Protein AF-A0A6B2DSX2-F1 (afdb_monomer)

Nearest PDB structures (foldseek):
  3qy1-assembly1_B  TM=9.241E-01  e=3.899E-04  Salmonella enterica subsp. enterica serovar Typhimurium str. LT2
  7coi-assembly1_D  TM=9.019E-01  e=1.994E-03  Aspergillus fumigatus Af293
  4znz-assembly1_A  TM=9.206E-01  e=2.906E-03  Escherichia coli BL21(DE3)
  6yjn-assembly1_A  TM=9.130E-01  e=4.510E-03  Burkholderia pseudomallei
  3e2w-assembly1_A  TM=8.244E-01  e=2.123E-03  Haemophilus influenzae

Mean predicted aligned error: 4.19 Å

Secondary structure (DSSP, 8-state):
----HHHHHT--TTT------GGG---STTS-HHHHHHHHHHHHTS--S-------TT-HHHHHHHH-PPTTHHHHHHGGGHHHHHHHHT--

Radius of gyration: 14.92 Å; Cα contacts (8 Å, |Δi|>4): 49; chains: 1; bounding box: 36×30×34 Å

Solvent-accessible surface area (backbone atoms only — not comparable to full-atom values): 6120 Å² total; per-residue (Å²): 130,96,76,56,67,44,74,78,69,74,45,60,92,83,74,65,91,84,84,87,62,84,66,61,68,76,56,70,85,77,74,40,64,67,63,50,51,50,52,49,43,39,46,77,71,69,58,56,90,77,87,82,83,79,77,67,86,89,42,64,52,57,51,36,56,73,75,60,50,63,92,51,72,66,36,63,60,49,54,66,47,43,72,62,53,52,54,54,67,73,73,110

pLDDT: mean 91.35, std 9.43, range [43.0, 98.0]

Foldseek 3Di:
DPDDPCVVVVHDPPRDDDDDDQQLFDAPDCPDVVSVVSVCCCCVPVVDPDDDRDGDPPRVLVVCLVVPPDPDPSNVVSVSCVVVVVVVVVVD

Sequence (92 aa):
SRIVPNLITTSGPGDLFTIRNIGNLVPAGQADPSMNASIEFAVGVLGVEEIVVCGHSGCGAMAALADGPPPGPLSVWLRHAEPSAHRLGAAT

Structure (mmCIF, N/CA/C/O backbone):
data_AF-A0A6B2DSX2-F1
#
_entry.id   AF-A0A6B2DSX2-F1
#
loop_
_atom_site.group_PDB
_atom_site.id
_atom_site.type_symbol
_atom_site.label_atom_id
_atom_site.label_alt_id
_atom_site.label_comp_id
_atom_site.label_asym_id
_atom_site.label_entity_id
_atom_site.label_seq_id
_atom_site.pdbx_PDB_ins_code
_atom_site.Cartn_x
_atom_site.Cartn_y
_atom_site.Cartn_z
_atom_site.occupancy
_atom_site.B_iso_or_equiv
_atom_site.auth_seq_id
_atom_site.auth_comp_id
_atom_site.auth_asym_id
_atom_site.auth_atom_id
_atom_site.pdbx_PDB_model_num
ATOM 1 N N . SER A 1 1 ? -6.017 1.957 -10.545 1.00 64.44 1 SER A N 1
ATOM 2 C CA . SER A 1 1 ? -6.087 0.673 -9.814 1.00 64.44 1 SER A CA 1
ATOM 3 C C . SER A 1 1 ? -7.422 0.020 -10.131 1.00 64.44 1 SER A C 1
ATOM 5 O O . SER A 1 1 ? -8.419 0.727 -10.183 1.00 64.44 1 SER A O 1
ATOM 7 N N . ARG A 1 2 ? -7.418 -1.288 -10.422 1.00 79.12 2 ARG A N 1
ATOM 8 C CA . ARG A 1 2 ? -8.611 -2.065 -10.825 1.00 79.12 2 ARG A CA 1
ATOM 9 C C . ARG A 1 2 ? -9.345 -2.699 -9.637 1.00 79.12 2 ARG A C 1
ATOM 11 O O . ARG A 1 2 ? -10.312 -3.417 -9.833 1.00 79.12 2 ARG A O 1
ATOM 18 N N . ILE A 1 3 ? -8.856 -2.458 -8.421 1.00 83.38 3 ILE A N 1
ATOM 19 C CA . ILE A 1 3 ? -9.403 -3.011 -7.185 1.00 83.38 3 ILE A CA 1
ATOM 20 C C . ILE A 1 3 ? -10.217 -1.937 -6.475 1.00 83.38 3 ILE A C 1
ATOM 22 O O . ILE A 1 3 ? -9.738 -0.814 -6.287 1.00 83.38 3 ILE A O 1
ATOM 26 N N . VAL A 1 4 ? -11.426 -2.308 -6.064 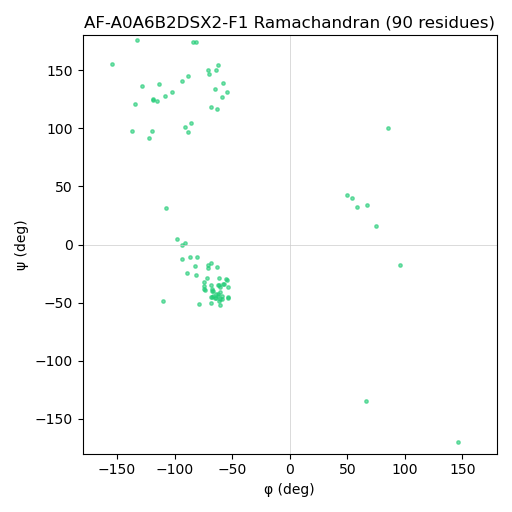1.00 87.19 4 VAL A N 1
ATOM 27 C CA . VAL A 1 4 ? -12.309 -1.505 -5.216 1.00 87.19 4 VAL A CA 1
ATOM 28 C C . VAL A 1 4 ? -12.613 -2.346 -3.972 1.00 87.19 4 VAL A C 1
ATOM 30 O O . VAL A 1 4 ? -13.535 -3.157 -4.023 1.00 87.19 4 VAL A O 1
ATOM 33 N N . PRO A 1 5 ? -11.825 -2.214 -2.884 1.00 86.00 5 PRO A N 1
ATOM 34 C CA . PRO A 1 5 ? -11.917 -3.102 -1.722 1.00 86.00 5 PRO A CA 1
ATOM 35 C C . PRO A 1 5 ? -13.333 -3.200 -1.152 1.00 86.00 5 PRO A C 1
ATOM 37 O O . PRO A 1 5 ? -13.834 -4.306 -1.014 1.00 86.00 5 PRO A O 1
ATOM 40 N N . ASN A 1 6 ? -14.018 -2.062 -0.988 1.00 86.56 6 ASN A N 1
ATOM 41 C CA . ASN A 1 6 ? -15.392 -2.010 -0.476 1.00 86.56 6 ASN A CA 1
ATOM 42 C C . ASN A 1 6 ? -16.376 -2.904 -1.247 1.00 86.56 6 ASN A C 1
ATOM 44 O O . ASN A 1 6 ? -17.264 -3.497 -0.645 1.00 86.56 6 ASN A O 1
ATOM 48 N N . LEU A 1 7 ? -16.230 -3.024 -2.573 1.00 87.44 7 LEU A N 1
ATOM 49 C CA . LEU A 1 7 ? -17.110 -3.885 -3.371 1.00 87.44 7 LEU A CA 1
ATOM 50 C C . LEU A 1 7 ? -16.787 -5.370 -3.181 1.00 87.44 7 LEU A C 1
ATOM 52 O O . LEU A 1 7 ? -17.685 -6.198 -3.244 1.00 87.44 7 LEU A O 1
ATOM 56 N N . ILE A 1 8 ? -15.516 -5.706 -2.954 1.00 86.94 8 ILE A N 1
ATOM 57 C CA . ILE A 1 8 ? -15.065 -7.089 -2.746 1.00 86.94 8 ILE A CA 1
ATOM 58 C C . ILE A 1 8 ? -15.497 -7.584 -1.364 1.00 86.94 8 ILE A C 1
A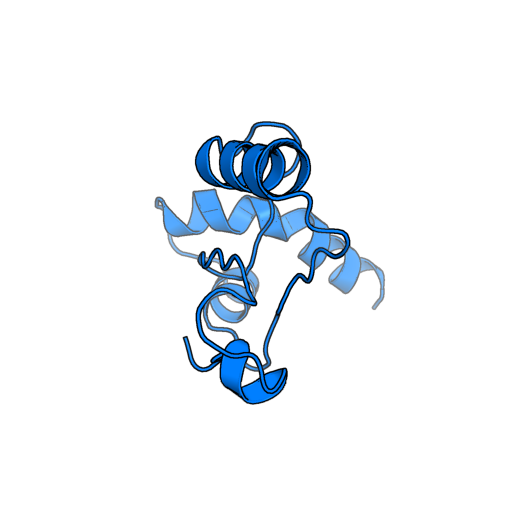TOM 60 O O . ILE A 1 8 ? -15.911 -8.729 -1.220 1.00 86.94 8 ILE A O 1
ATOM 64 N N . THR A 1 9 ? -15.419 -6.718 -0.356 1.00 88.56 9 THR A N 1
ATOM 65 C CA . THR A 1 9 ? -15.729 -7.047 1.040 1.00 88.56 9 THR A CA 1
ATOM 66 C C . THR A 1 9 ? -17.172 -6.734 1.430 1.00 88.56 9 THR A C 1
ATOM 68 O O . THR A 1 9 ? -17.557 -7.001 2.561 1.00 88.56 9 THR A O 1
ATOM 71 N N . THR A 1 10 ? -17.989 -6.198 0.512 1.00 91.38 10 THR A N 1
ATOM 72 C CA . THR A 1 10 ? -19.363 -5.728 0.799 1.00 91.38 10 THR A CA 1
ATOM 73 C C . THR A 1 10 ? -19.392 -4.720 1.960 1.00 91.38 10 THR A C 1
ATOM 75 O O . THR A 1 10 ? -20.266 -4.746 2.819 1.00 91.38 10 THR A O 1
ATOM 78 N N . SER A 1 11 ? -18.405 -3.825 1.991 1.00 90.81 11 SER A N 1
ATOM 79 C CA . SER A 1 11 ? -18.242 -2.815 3.038 1.00 90.81 11 SER A CA 1
ATOM 80 C C . SER A 1 11 ? -18.905 -1.491 2.654 1.00 90.81 11 SER A C 1
ATOM 82 O O . SER A 1 11 ? -18.828 -1.046 1.503 1.00 90.81 11 SER A O 1
ATOM 84 N N . GLY A 1 12 ? -19.537 -0.845 3.628 1.00 90.31 12 GLY A N 1
ATOM 85 C CA . GLY A 1 12 ? -20.107 0.490 3.524 1.00 90.31 12 GLY A CA 1
ATOM 86 C C . GLY A 1 12 ? -19.085 1.612 3.766 1.00 90.31 12 GLY A C 1
ATOM 87 O O . GLY A 1 12 ? -17.919 1.370 4.092 1.00 90.31 12 GLY A O 1
ATOM 88 N N . PRO A 1 13 ? -19.489 2.882 3.581 1.00 86.69 13 PRO A N 1
ATOM 89 C CA . PRO A 1 13 ? -18.650 4.027 3.921 1.00 86.69 13 PRO A CA 1
ATOM 90 C C . PRO A 1 13 ? -18.272 4.030 5.408 1.00 86.69 13 PRO A C 1
ATOM 92 O O . PRO A 1 13 ? -19.148 4.010 6.264 1.00 86.69 13 PRO A O 1
ATOM 95 N N . GLY A 1 14 ? -16.972 4.115 5.699 1.00 86.50 14 GLY A N 1
ATOM 96 C CA . GLY A 1 14 ? -16.442 4.130 7.069 1.00 86.50 14 GLY A CA 1
ATOM 97 C C . GLY A 1 14 ? -15.997 2.763 7.593 1.00 86.50 14 GLY A C 1
ATOM 98 O O . GLY A 1 14 ? -15.182 2.726 8.507 1.00 86.50 14 GLY A O 1
ATOM 99 N N . ASP A 1 15 ? -16.427 1.667 6.965 1.00 91.19 15 ASP A N 1
ATOM 100 C CA . ASP A 1 15 ? -16.072 0.307 7.393 1.00 91.19 15 ASP A CA 1
ATOM 101 C C . ASP A 1 15 ? -14.601 -0.041 7.107 1.00 91.19 15 ASP A C 1
ATOM 103 O O . ASP A 1 15 ? -14.007 -0.851 7.811 1.00 91.19 15 ASP A O 1
ATOM 107 N N . LEU A 1 16 ? -13.999 0.564 6.071 1.00 93.81 16 LEU A N 1
ATOM 108 C CA . LEU A 1 16 ? -12.598 0.342 5.701 1.00 93.81 16 LEU A CA 1
ATOM 109 C C . LEU A 1 16 ? -11.771 1.625 5.786 1.00 93.81 16 LEU A C 1
ATOM 111 O O . LEU A 1 16 ? -12.021 2.600 5.070 1.00 93.81 16 LEU A O 1
ATOM 115 N N . PHE A 1 17 ? -10.678 1.569 6.544 1.00 95.44 17 PHE A N 1
ATOM 116 C CA . PHE A 1 17 ? -9.591 2.538 6.451 1.00 95.44 17 PHE A CA 1
ATOM 117 C C . PHE A 1 17 ? -8.612 2.106 5.350 1.00 95.44 17 PHE A C 1
ATOM 119 O O . PHE A 1 17 ? -7.865 1.142 5.501 1.00 95.44 17 PHE A O 1
ATOM 126 N N . THR A 1 18 ? -8.650 2.781 4.198 1.00 93.94 18 THR A N 1
ATOM 127 C CA . THR A 1 18 ? -7.939 2.324 2.992 1.00 93.94 18 THR A CA 1
ATOM 128 C C . THR A 1 18 ? -6.728 3.192 2.671 1.00 93.94 18 THR A C 1
ATOM 130 O O . THR A 1 18 ? -6.859 4.394 2.451 1.00 93.94 18 THR A O 1
ATOM 133 N N . ILE A 1 19 ? -5.571 2.552 2.498 1.00 95.00 19 ILE A N 1
ATOM 134 C CA . ILE A 1 19 ? -4.355 3.171 1.960 1.00 95.00 19 ILE A CA 1
ATOM 135 C C . ILE A 1 19 ? -4.048 2.537 0.603 1.00 95.00 19 ILE A C 1
ATOM 137 O O . ILE A 1 19 ? -4.196 1.328 0.417 1.00 95.00 19 ILE A O 1
ATOM 141 N N . ARG A 1 20 ? -3.643 3.346 -0.381 1.00 94.62 20 ARG A N 1
ATOM 142 C CA . ARG A 1 20 ? -3.329 2.868 -1.735 1.00 94.62 20 ARG A CA 1
ATOM 143 C C . ARG A 1 20 ? -2.023 3.479 -2.204 1.00 94.62 20 ARG A C 1
ATOM 145 O O . ARG A 1 20 ? -1.927 4.691 -2.349 1.00 94.62 20 ARG A O 1
ATOM 152 N N . ASN A 1 21 ? -1.056 2.625 -2.512 1.00 95.44 21 ASN A N 1
ATOM 153 C CA . ASN A 1 21 ? 0.215 3.017 -3.105 1.00 95.44 21 ASN A CA 1
ATOM 154 C C . ASN A 1 21 ? 0.557 2.115 -4.304 1.00 95.44 21 ASN A C 1
ATOM 156 O O . ASN A 1 21 ? -0.185 1.187 -4.654 1.00 95.44 21 ASN A O 1
ATOM 160 N N . ILE A 1 22 ? 1.660 2.425 -4.983 1.00 95.94 22 ILE A N 1
ATOM 161 C CA . ILE A 1 22 ? 2.116 1.669 -6.149 1.00 95.94 22 ILE A CA 1
ATOM 162 C C . ILE A 1 22 ? 2.585 0.283 -5.701 1.00 95.94 22 ILE A C 1
ATOM 164 O O . ILE A 1 22 ? 3.533 0.156 -4.937 1.00 95.94 22 ILE A O 1
ATOM 168 N N . GLY A 1 23 ? 1.932 -0.770 -6.190 1.00 95.56 23 GLY A N 1
ATOM 169 C CA . GLY A 1 23 ? 2.330 -2.144 -5.881 1.00 95.56 23 GLY A CA 1
ATOM 170 C C . GLY A 1 23 ? 1.963 -2.628 -4.480 1.00 95.56 23 GLY A C 1
ATOM 171 O O . GLY A 1 23 ? 2.504 -3.652 -4.079 1.00 95.56 23 GLY A O 1
ATOM 172 N N . ASN A 1 24 ? 1.059 -1.936 -3.763 1.00 95.75 24 ASN A N 1
ATOM 173 C CA . ASN A 1 24 ? 0.532 -2.353 -2.452 1.00 95.75 24 ASN A C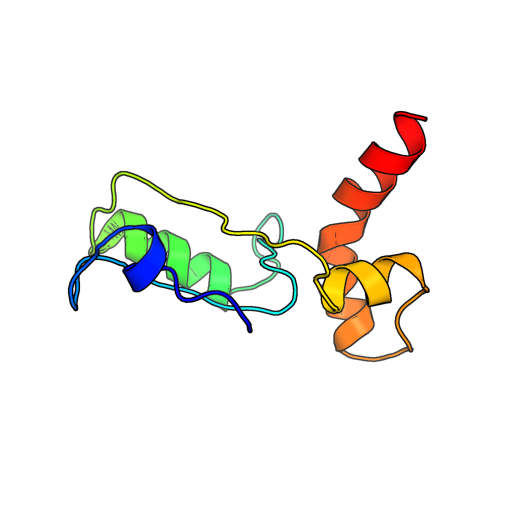A 1
ATOM 174 C C . ASN A 1 24 ? 1.647 -2.735 -1.458 1.00 95.75 24 ASN A C 1
ATOM 176 O O . ASN A 1 24 ? 1.567 -3.757 -0.774 1.00 95.75 24 ASN A O 1
ATOM 180 N N . LEU A 1 25 ? 2.713 -1.930 -1.440 1.00 96.31 25 LEU A N 1
ATOM 181 C CA . LEU A 1 25 ? 3.917 -2.192 -0.662 1.00 96.31 25 LEU A CA 1
ATOM 182 C C . LEU A 1 25 ? 3.798 -1.603 0.739 1.00 96.31 25 LEU A C 1
ATOM 184 O O . LEU A 1 25 ? 3.250 -0.520 0.933 1.00 96.31 25 LEU A O 1
ATOM 188 N N . VAL A 1 26 ? 4.381 -2.308 1.700 1.00 96.44 26 VAL A N 1
ATOM 189 C CA . VAL A 1 26 ? 4.586 -1.823 3.064 1.00 96.44 26 VAL A CA 1
ATOM 190 C C . VAL A 1 26 ? 6.095 -1.826 3.300 1.00 96.44 26 VAL A C 1
ATOM 192 O O . VAL A 1 26 ? 6.665 -2.895 3.534 1.00 96.44 26 VAL A O 1
ATOM 195 N N . PRO A 1 27 ? 6.773 -0.675 3.149 1.00 95.06 27 PRO A N 1
ATOM 196 C CA . PRO A 1 27 ? 8.208 -0.583 3.392 1.00 95.06 27 PRO A CA 1
ATOM 197 C C . PRO A 1 27 ? 8.566 -0.999 4.824 1.00 95.06 27 PRO A C 1
ATOM 199 O O . PRO A 1 27 ? 7.863 -0.667 5.775 1.00 95.06 27 PRO A O 1
ATOM 202 N N . ALA A 1 28 ? 9.664 -1.741 4.982 1.00 90.19 28 ALA A N 1
ATOM 203 C CA . ALA A 1 28 ? 10.121 -2.186 6.296 1.00 90.19 28 ALA A CA 1
ATOM 204 C C . ALA A 1 28 ? 10.680 -1.020 7.135 1.00 90.19 28 ALA A C 1
ATOM 206 O O . ALA A 1 28 ? 11.268 -0.075 6.604 1.00 90.19 28 ALA A O 1
ATOM 207 N N . GLY A 1 29 ? 10.554 -1.122 8.461 1.00 89.12 29 GLY A N 1
ATOM 208 C CA . GLY A 1 29 ? 11.039 -0.097 9.388 1.00 89.12 29 GLY A CA 1
ATOM 209 C C . GLY A 1 29 ? 10.265 1.214 9.245 1.00 89.12 29 GLY A C 1
ATOM 210 O O . GLY A 1 29 ? 9.041 1.196 9.168 1.00 89.12 29 GLY A O 1
ATOM 211 N N . GLN A 1 30 ? 10.980 2.341 9.215 1.00 86.94 30 GLN A N 1
ATOM 212 C CA . GLN A 1 30 ? 10.413 3.687 9.029 1.00 86.94 30 GLN A CA 1
ATOM 213 C C . GLN A 1 30 ? 10.724 4.272 7.641 1.00 86.94 30 GLN A C 1
ATOM 215 O O . GLN A 1 30 ? 10.931 5.473 7.485 1.00 86.94 30 GLN A O 1
ATOM 220 N N . ALA A 1 31 ? 10.833 3.409 6.629 1.00 90.81 31 ALA A N 1
ATOM 221 C CA . ALA A 1 31 ? 11.240 3.821 5.289 1.00 90.81 31 ALA A CA 1
ATOM 222 C C . ALA A 1 31 ? 10.172 4.644 4.543 1.00 90.81 31 ALA A C 1
ATOM 224 O O . ALA A 1 31 ? 10.518 5.338 3.589 1.00 90.81 31 ALA A O 1
ATOM 225 N N . ASP A 1 32 ? 8.907 4.601 4.977 1.00 94.62 32 ASP A N 1
ATOM 226 C CA . ASP A 1 32 ? 7.852 5.479 4.466 1.00 94.62 32 ASP A CA 1
ATOM 227 C C . ASP A 1 32 ? 6.968 6.030 5.601 1.00 94.62 32 ASP A C 1
ATOM 229 O O . ASP A 1 32 ? 6.010 5.371 6.023 1.00 94.62 32 ASP A O 1
ATOM 233 N N . PRO A 1 33 ? 7.234 7.266 6.066 1.00 94.69 33 PRO A N 1
ATOM 234 C CA . PRO A 1 33 ? 6.487 7.891 7.153 1.00 94.69 33 PRO A CA 1
ATOM 235 C C . PRO A 1 33 ? 4.972 7.928 6.928 1.00 94.69 33 PRO A C 1
ATOM 237 O O . PRO A 1 33 ? 4.218 7.865 7.897 1.00 94.69 33 PRO A O 1
ATOM 240 N N . SER A 1 34 ? 4.509 8.003 5.672 1.00 95.75 34 SER A N 1
ATOM 241 C CA . SER A 1 34 ? 3.076 8.011 5.369 1.00 95.75 34 SER A CA 1
ATOM 242 C C . SER A 1 34 ? 2.426 6.664 5.686 1.00 95.75 34 SER A C 1
ATOM 244 O O . SER A 1 34 ? 1.429 6.630 6.411 1.00 95.75 34 SER 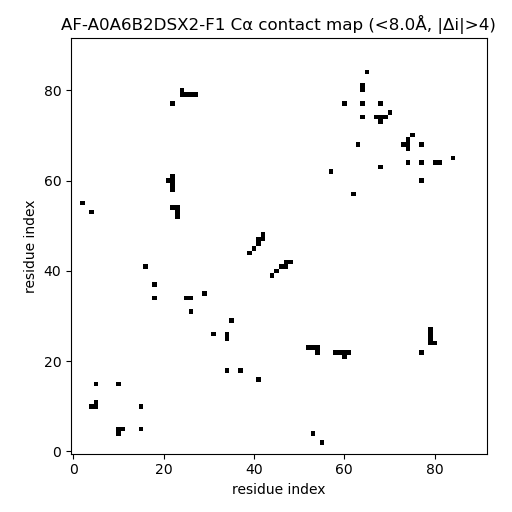A O 1
ATOM 246 N N . MET A 1 35 ? 2.997 5.551 5.212 1.00 96.44 35 MET A N 1
ATOM 247 C CA . MET A 1 35 ? 2.521 4.210 5.561 1.00 96.44 35 MET A CA 1
ATOM 248 C C . MET A 1 35 ? 2.638 3.929 7.059 1.00 96.44 35 MET A C 1
ATOM 250 O O . MET A 1 35 ? 1.696 3.397 7.645 1.00 96.44 35 MET A O 1
ATOM 254 N N . ASN A 1 36 ? 3.751 4.313 7.692 1.00 95.44 36 ASN A N 1
ATOM 255 C CA . ASN A 1 36 ? 3.947 4.114 9.128 1.00 95.44 36 ASN A CA 1
ATOM 256 C C . ASN A 1 36 ? 2.884 4.848 9.960 1.00 95.44 36 ASN A C 1
ATOM 258 O O . ASN A 1 36 ? 2.208 4.211 10.766 1.00 95.44 36 ASN A O 1
ATOM 262 N N . ALA A 1 37 ? 2.683 6.147 9.716 1.00 97.12 37 ALA A N 1
ATOM 263 C CA . ALA A 1 37 ? 1.674 6.942 10.417 1.00 97.12 37 ALA A CA 1
ATOM 264 C C . ALA A 1 37 ? 0.254 6.414 10.172 1.00 97.12 37 ALA A C 1
ATOM 266 O O . ALA A 1 37 ? -0.585 6.433 11.069 1.00 97.12 37 ALA A O 1
ATOM 267 N N . SER A 1 38 ? -0.016 5.905 8.968 1.00 97.12 38 SER A N 1
ATOM 268 C CA . SER A 1 38 ? -1.326 5.344 8.644 1.00 97.12 38 SER A CA 1
ATOM 269 C C . SER A 1 38 ? -1.608 4.051 9.418 1.00 97.12 38 SER A C 1
ATOM 271 O O . SER A 1 38 ? -2.725 3.870 9.894 1.00 97.12 38 SER A O 1
ATOM 273 N N . ILE A 1 39 ? -0.611 3.171 9.585 1.00 96.19 39 ILE A N 1
ATOM 274 C CA . ILE A 1 39 ? -0.746 1.956 10.407 1.00 96.19 39 ILE A CA 1
ATOM 275 C C . ILE A 1 39 ? -0.902 2.326 11.887 1.00 96.19 39 ILE A C 1
ATOM 277 O O . ILE A 1 39 ? -1.783 1.792 12.557 1.00 96.19 39 ILE A O 1
ATOM 281 N N . GLU A 1 40 ? -0.090 3.259 12.387 1.00 96.56 40 GLU A N 1
ATOM 282 C CA . GLU A 1 40 ? -0.169 3.732 13.774 1.00 96.56 40 GLU A CA 1
ATOM 283 C C . GLU A 1 40 ? -1.545 4.326 14.092 1.00 96.56 40 GLU A C 1
ATOM 285 O O . GLU A 1 40 ? -2.147 3.987 15.108 1.00 96.56 40 GLU A O 1
ATOM 290 N N . PHE A 1 41 ? -2.090 5.147 13.193 1.00 98.00 41 PHE A N 1
ATOM 291 C CA . PHE A 1 41 ? -3.421 5.722 13.351 1.00 98.00 41 PHE A CA 1
ATOM 292 C C . PHE A 1 41 ? -4.522 4.659 13.273 1.00 98.00 41 PHE A C 1
ATOM 294 O O . PHE A 1 41 ? -5.430 4.649 14.105 1.00 98.00 41 PHE A O 1
ATOM 301 N N . ALA A 1 42 ? -4.438 3.737 12.309 1.00 97.88 42 ALA A N 1
ATOM 302 C CA . ALA A 1 42 ? -5.424 2.672 12.159 1.00 97.88 42 ALA A CA 1
ATOM 303 C C . ALA A 1 42 ? -5.514 1.807 13.425 1.00 97.88 42 ALA A C 1
ATOM 305 O O . ALA A 1 42 ? -6.607 1.560 13.930 1.00 97.88 42 ALA A O 1
ATOM 306 N N . VAL A 1 43 ? -4.373 1.390 13.975 1.00 97.25 43 VAL A N 1
ATOM 307 C CA . VAL A 1 43 ? -4.337 0.514 15.153 1.00 97.25 43 VAL A CA 1
ATOM 308 C C . VAL A 1 43 ? -4.582 1.296 16.444 1.00 97.25 43 VAL A C 1
ATOM 310 O O . VAL A 1 43 ? -5.434 0.919 17.241 1.00 97.25 43 VAL A O 1
ATOM 313 N N . GLY A 1 44 ? -3.848 2.386 16.668 1.00 97.94 44 GLY A N 1
ATOM 314 C CA . GLY A 1 44 ? -3.843 3.099 17.947 1.00 97.94 44 GLY A CA 1
ATOM 315 C C . GLY A 1 44 ? -5.009 4.066 18.147 1.00 97.94 44 GLY A C 1
ATOM 316 O O . GLY A 1 44 ? -5.378 4.333 19.288 1.00 97.94 44 GLY A O 1
ATOM 317 N N . VAL A 1 45 ? -5.585 4.597 17.063 1.00 97.88 45 VAL A N 1
ATOM 318 C CA . VAL A 1 45 ? -6.658 5.604 17.134 1.00 97.88 45 VAL A CA 1
ATOM 319 C C . VAL A 1 45 ? -7.993 5.033 16.675 1.00 97.88 45 VAL A C 1
ATOM 321 O O . VAL A 1 45 ? -8.991 5.205 17.371 1.00 97.88 45 VAL A O 1
ATOM 324 N N . LEU A 1 46 ? -8.029 4.355 15.523 1.00 97.44 46 LEU A N 1
A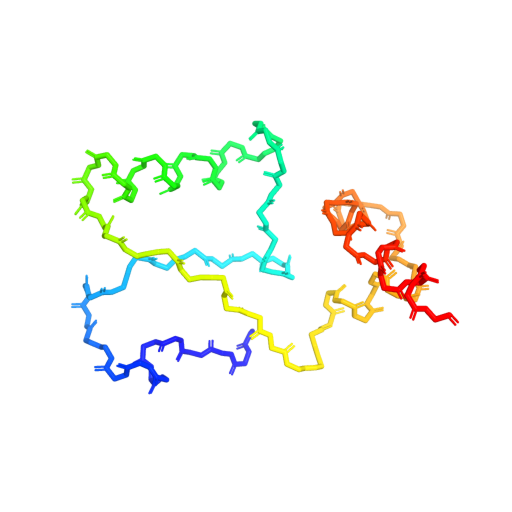TOM 325 C CA . LEU A 1 46 ? -9.271 3.767 15.005 1.00 97.44 46 LEU A CA 1
ATOM 326 C C . LEU A 1 46 ? -9.598 2.407 15.630 1.00 97.44 46 LEU A C 1
ATOM 328 O O . LEU A 1 46 ? -10.748 1.983 15.557 1.00 97.44 46 LEU A O 1
ATOM 332 N N . GLY A 1 47 ? -8.618 1.738 16.245 1.00 97.12 47 GLY A N 1
ATOM 333 C CA . GLY A 1 47 ? -8.816 0.438 16.882 1.00 97.12 47 GLY A CA 1
ATOM 334 C C . GLY A 1 47 ? -9.133 -0.681 15.891 1.00 97.12 47 GLY A C 1
ATOM 335 O O . GLY A 1 47 ? -9.924 -1.560 16.217 1.00 97.12 47 GLY A O 1
ATOM 336 N N . VAL A 1 48 ? -8.567 -0.647 14.676 1.00 96.75 48 VAL A N 1
ATOM 337 C CA . VAL A 1 48 ? -8.791 -1.729 13.703 1.00 96.75 48 VAL A CA 1
ATOM 338 C C . VAL A 1 48 ? -8.190 -3.043 14.212 1.00 96.75 48 VAL A C 1
ATOM 340 O O . VAL A 1 48 ? -7.048 -3.078 14.671 1.00 96.75 48 VAL A O 1
ATOM 343 N N . GLU A 1 49 ? -8.950 -4.130 14.104 1.00 95.44 49 GLU A N 1
ATOM 344 C CA . GLU A 1 49 ? -8.523 -5.463 14.557 1.00 95.44 49 GLU A CA 1
ATOM 345 C C . GLU A 1 49 ? -7.793 -6.249 13.459 1.00 95.44 49 GLU A C 1
ATOM 347 O O . GLU A 1 49 ? -6.968 -7.117 13.742 1.00 95.44 49 GLU A O 1
ATOM 352 N N . GLU A 1 50 ? -8.060 -5.917 12.194 1.00 95.31 50 GLU A N 1
ATOM 353 C CA . GLU A 1 50 ? -7.537 -6.630 11.033 1.00 95.31 50 GLU A CA 1
ATOM 354 C C . GLU A 1 50 ? -6.869 -5.673 10.041 1.00 95.31 50 GLU A C 1
ATOM 356 O O . GLU A 1 50 ? -7.391 -4.606 9.710 1.00 95.31 50 GLU A O 1
ATOM 361 N N . ILE A 1 51 ? -5.707 -6.084 9.524 1.00 96.06 51 ILE A N 1
ATOM 362 C CA . ILE A 1 51 ? -4.994 -5.391 8.447 1.00 96.06 51 ILE A CA 1
ATOM 363 C C . ILE A 1 51 ? -4.878 -6.340 7.259 1.00 96.06 51 ILE A C 1
ATOM 365 O O . ILE A 1 51 ? -4.313 -7.428 7.369 1.00 96.06 51 ILE A O 1
ATOM 369 N N . VAL A 1 52 ? -5.359 -5.897 6.097 1.00 95.00 52 VAL A N 1
ATOM 370 C CA . VAL A 1 52 ? -5.329 -6.678 4.856 1.00 95.00 52 VAL A CA 1
ATOM 371 C C . VAL A 1 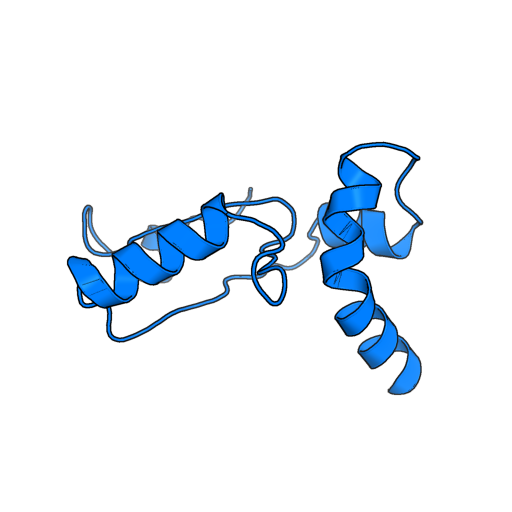52 ? -4.441 -5.994 3.818 1.00 95.00 52 VAL A C 1
ATOM 373 O O . VAL A 1 52 ? -4.679 -4.851 3.429 1.00 95.00 52 VAL A O 1
ATOM 376 N N . VAL A 1 53 ? -3.437 -6.714 3.311 1.00 95.06 53 VAL A N 1
ATOM 377 C CA . VAL A 1 53 ? -2.646 -6.282 2.148 1.00 95.06 53 VAL A CA 1
ATOM 378 C C . VAL A 1 53 ? -3.288 -6.831 0.873 1.00 95.06 53 VAL A C 1
ATOM 380 O O . VAL A 1 53 ? -3.125 -7.999 0.524 1.00 95.06 53 VAL A O 1
ATOM 383 N N . CYS A 1 54 ? -4.023 -5.978 0.159 1.00 93.50 54 CYS A N 1
ATOM 384 C CA . CYS A 1 54 ? -4.749 -6.363 -1.054 1.00 93.50 54 CYS A CA 1
ATOM 385 C C . CYS A 1 54 ? -3.887 -6.219 -2.321 1.00 93.50 54 CYS A C 1
ATOM 387 O O . CYS A 1 54 ? -3.808 -5.139 -2.913 1.00 93.50 54 CYS A O 1
ATOM 389 N N . GLY A 1 55 ? -3.279 -7.323 -2.762 1.00 92.75 55 GLY A N 1
ATOM 390 C CA . GLY A 1 55 ? -2.641 -7.436 -4.080 1.00 92.75 55 GLY A CA 1
ATOM 391 C C . GLY A 1 55 ? -3.634 -7.726 -5.214 1.00 92.75 55 GLY A C 1
ATOM 392 O O . GLY A 1 55 ? -4.820 -7.957 -4.981 1.00 92.75 55 GLY A O 1
ATOM 393 N N . HIS A 1 56 ? -3.159 -7.733 -6.465 1.00 93.88 56 HIS A N 1
ATOM 394 C CA . HIS A 1 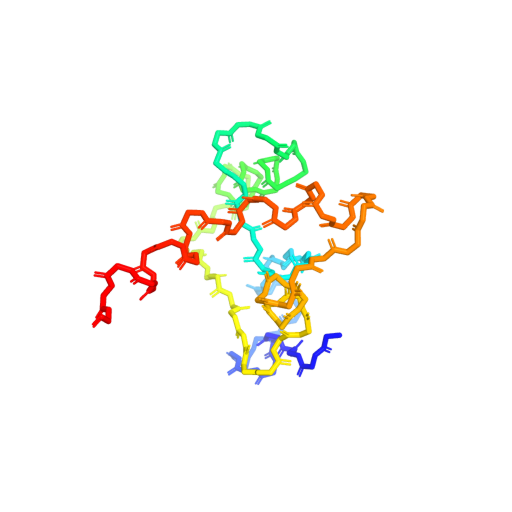56 ? -3.971 -8.163 -7.609 1.00 93.88 56 HIS A CA 1
ATOM 395 C C . HIS A 1 56 ? -3.148 -8.692 -8.787 1.00 93.88 56 HIS A C 1
ATOM 397 O O . HIS A 1 56 ? -2.006 -8.283 -9.010 1.00 93.88 56 HIS A O 1
ATOM 403 N N . SER A 1 57 ? -3.767 -9.546 -9.607 1.00 92.12 57 SER A N 1
ATOM 404 C CA . SER A 1 57 ? -3.152 -10.060 -10.833 1.00 92.12 57 SER A CA 1
ATOM 405 C C . SER A 1 57 ? -2.882 -8.949 -11.857 1.00 92.12 57 SER A C 1
ATOM 407 O O . SER A 1 57 ? -3.555 -7.905 -11.900 1.00 92.12 57 SER A O 1
ATOM 409 N N . GLY A 1 58 ? -1.835 -9.150 -12.664 1.00 92.00 58 GLY A N 1
ATOM 410 C CA . GLY A 1 58 ? -1.400 -8.203 -13.694 1.00 92.00 58 GLY A CA 1
ATOM 411 C C . GLY A 1 58 ? -1.055 -6.813 -13.149 1.00 92.00 58 GLY A C 1
ATOM 412 O O . GLY A 1 58 ? -1.358 -5.814 -13.804 1.00 92.00 58 GLY A O 1
ATOM 413 N N . CYS A 1 59 ? -0.538 -6.718 -11.921 1.00 94.56 59 CYS A N 1
ATOM 414 C CA . CYS A 1 59 ? -0.121 -5.450 -11.331 1.00 94.56 59 CYS A CA 1
ATOM 415 C C . CYS A 1 59 ? 1.035 -4.838 -12.130 1.00 94.56 59 CYS A C 1
ATOM 417 O O . CYS A 1 59 ? 2.125 -5.401 -12.176 1.00 94.56 59 CYS A O 1
ATOM 419 N N . GLY A 1 60 ? 0.809 -3.663 -12.727 1.00 94.69 60 GLY A N 1
ATOM 420 C CA . GLY A 1 60 ? 1.821 -2.983 -13.544 1.00 94.69 60 GLY A CA 1
ATOM 421 C C . GLY A 1 60 ? 3.091 -2.621 -12.769 1.00 94.69 60 GLY A C 1
ATOM 422 O O . GLY A 1 60 ? 4.169 -2.627 -13.345 1.00 94.69 60 GLY A O 1
ATOM 423 N N . ALA A 1 61 ? 2.989 -2.380 -11.458 1.00 95.19 61 ALA A N 1
ATOM 424 C CA . ALA A 1 61 ? 4.152 -2.160 -10.596 1.00 95.19 61 ALA A CA 1
ATOM 425 C C . ALA A 1 61 ? 5.025 -3.418 -10.464 1.00 95.19 61 ALA A C 1
ATOM 427 O O . ALA A 1 61 ? 6.246 -3.322 -10.476 1.00 95.19 61 ALA A O 1
ATOM 428 N N . MET A 1 62 ? 4.395 -4.592 -10.358 1.00 95.19 62 MET A N 1
ATOM 429 C CA . MET A 1 62 ? 5.109 -5.869 -10.269 1.00 95.19 62 MET A CA 1
ATOM 430 C C . MET A 1 62 ? 5.695 -6.272 -11.624 1.00 95.19 62 MET A C 1
ATOM 432 O O . MET A 1 62 ? 6.799 -6.799 -11.665 1.00 95.19 62 MET A O 1
ATOM 436 N N . ALA A 1 63 ? 4.998 -5.968 -12.724 1.00 93.94 63 ALA A N 1
ATOM 437 C CA . ALA A 1 63 ? 5.552 -6.118 -14.070 1.00 93.94 63 ALA A CA 1
ATOM 438 C C . ALA A 1 63 ? 6.787 -5.221 -14.262 1.00 93.94 63 ALA A C 1
ATOM 440 O O . ALA A 1 63 ? 7.849 -5.712 -14.616 1.00 93.94 63 ALA A O 1
ATOM 441 N N . ALA A 1 64 ? 6.692 -3.936 -13.902 1.00 95.19 64 ALA A N 1
ATOM 442 C CA . ALA A 1 64 ? 7.823 -3.012 -13.971 1.00 95.19 64 ALA A CA 1
ATOM 443 C C . ALA A 1 64 ? 9.006 -3.444 -13.090 1.00 95.19 64 ALA A C 1
ATOM 445 O O . ALA A 1 64 ? 10.150 -3.261 -13.487 1.00 95.19 64 ALA A O 1
ATOM 446 N N . LEU A 1 65 ? 8.746 -4.014 -11.907 1.00 94.94 65 LEU A N 1
ATOM 447 C CA . LEU A 1 65 ? 9.788 -4.594 -11.056 1.00 94.94 65 LEU A CA 1
ATOM 448 C C . LEU A 1 65 ? 10.500 -5.762 -11.754 1.00 94.94 65 LEU A C 1
ATOM 450 O O . LEU A 1 65 ? 11.724 -5.830 -11.702 1.00 94.94 65 LEU A O 1
ATOM 454 N N . ALA A 1 66 ? 9.745 -6.658 -12.399 1.00 92.69 66 ALA A N 1
ATOM 455 C CA . ALA A 1 66 ? 10.291 -7.814 -13.107 1.00 92.69 66 ALA A CA 1
ATOM 456 C C . ALA A 1 66 ? 11.107 -7.419 -14.350 1.00 92.69 66 ALA A C 1
ATOM 458 O O . ALA A 1 66 ? 12.153 -8.011 -14.603 1.00 92.69 66 ALA A O 1
ATOM 459 N N . ASP A 1 67 ? 10.660 -6.397 -15.083 1.00 93.44 67 ASP A N 1
ATOM 460 C CA . ASP A 1 67 ? 11.313 -5.922 -16.311 1.00 93.44 67 ASP A CA 1
ATOM 461 C C . ASP A 1 67 ? 12.522 -5.004 -16.043 1.00 93.44 67 ASP A C 1
ATOM 463 O O . ASP A 1 67 ? 13.285 -4.692 -16.958 1.00 93.44 67 ASP A O 1
ATOM 467 N N . GLY A 1 68 ? 12.709 -4.566 -14.794 1.00 93.56 68 GLY A N 1
ATOM 468 C CA . GLY A 1 68 ? 13.704 -3.565 -14.418 1.00 93.56 68 GLY A CA 1
ATOM 469 C C . GLY A 1 68 ? 13.164 -2.141 -14.607 1.00 93.56 68 GLY A C 1
ATOM 470 O O . GLY A 1 68 ? 13.168 -1.614 -15.723 1.00 93.56 68 GLY A O 1
ATOM 471 N N . PRO A 1 69 ? 12.711 -1.465 -13.535 1.00 93.12 69 PRO A N 1
ATOM 472 C CA . PRO A 1 69 ? 12.102 -0.147 -13.660 1.00 93.12 69 PRO A CA 1
ATOM 473 C C . PRO A 1 69 ? 13.148 0.912 -14.049 1.00 93.12 69 PRO A C 1
ATOM 475 O O . PRO A 1 69 ? 14.292 0.845 -13.590 1.00 93.12 69 PRO A O 1
ATOM 478 N N . PRO A 1 70 ? 12.778 1.939 -14.839 1.00 91.12 70 PRO A N 1
ATOM 479 C CA . PRO A 1 70 ? 13.718 2.977 -15.249 1.00 91.12 70 PRO A CA 1
ATOM 480 C C . PRO A 1 70 ? 14.265 3.762 -14.039 1.00 91.12 70 PRO A C 1
ATOM 482 O O . PRO A 1 70 ? 13.591 3.862 -13.003 1.00 91.12 70 PRO A O 1
ATOM 485 N N . PRO A 1 71 ? 15.464 4.368 -14.145 1.00 95.62 71 PRO A N 1
ATOM 486 C CA . PRO A 1 71 ? 16.004 5.223 -13.091 1.00 95.62 71 PRO A CA 1
ATOM 487 C C . PRO A 1 71 ? 15.027 6.343 -12.712 1.00 95.62 71 PRO A C 1
ATOM 489 O O . PRO A 1 71 ? 14.500 7.036 -13.581 1.00 95.62 71 PRO A O 1
ATOM 492 N N . GLY A 1 72 ? 14.780 6.524 -11.414 1.00 96.94 72 GLY A N 1
ATOM 493 C CA . GLY A 1 72 ? 13.898 7.573 -10.908 1.00 96.94 72 GLY A CA 1
ATOM 494 C C . GLY A 1 72 ? 13.126 7.172 -9.648 1.00 96.94 72 GLY A C 1
ATOM 495 O O . GLY A 1 72 ? 13.383 6.118 -9.065 1.00 96.94 72 GLY A O 1
ATOM 496 N N . PRO A 1 73 ? 12.143 7.987 -9.225 1.00 96.69 73 PRO A N 1
ATOM 497 C CA . PRO A 1 73 ? 11.373 7.734 -8.005 1.00 96.69 73 PRO A CA 1
ATOM 498 C C . PRO A 1 73 ? 10.667 6.373 -7.997 1.00 96.69 73 PRO A C 1
ATOM 500 O O . PRO A 1 73 ? 10.579 5.733 -6.954 1.00 96.69 73 PRO A O 1
ATOM 503 N N . LEU A 1 74 ? 10.208 5.903 -9.164 1.00 95.56 74 LEU A N 1
ATOM 504 C CA . LEU A 1 74 ? 9.557 4.600 -9.283 1.00 95.56 74 LEU A CA 1
ATOM 505 C C . LEU A 1 74 ? 10.518 3.449 -8.964 1.00 95.56 7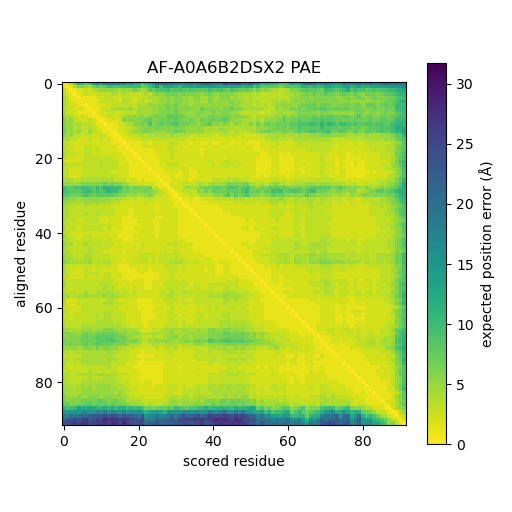4 LEU A C 1
ATOM 507 O O . LEU A 1 74 ? 10.147 2.561 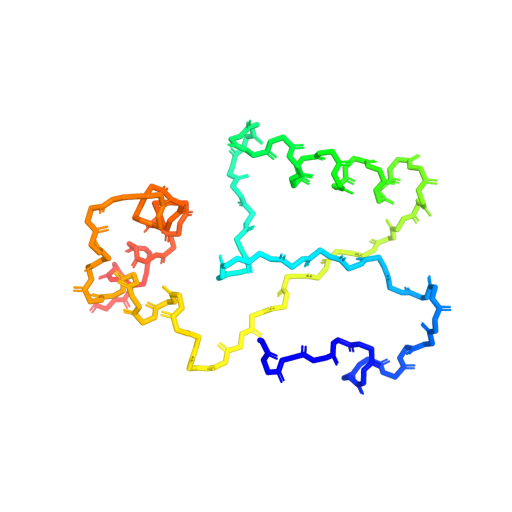-8.205 1.00 95.56 74 LEU A O 1
ATOM 511 N N . SER A 1 75 ? 11.740 3.452 -9.503 1.00 96.31 75 SER A N 1
ATOM 512 C CA . SER A 1 75 ? 12.710 2.393 -9.196 1.00 96.31 75 SER A CA 1
ATOM 513 C C . SER A 1 75 ? 13.182 2.455 -7.747 1.00 96.31 75 SER A C 1
ATOM 515 O O . SER A 1 75 ? 13.343 1.409 -7.131 1.00 96.31 75 SER A O 1
ATOM 517 N N . VAL A 1 76 ? 13.311 3.651 -7.160 1.00 96.19 76 VAL A N 1
ATOM 518 C CA . VAL A 1 76 ? 13.577 3.803 -5.719 1.00 96.19 76 VAL A CA 1
ATOM 519 C C . VAL A 1 76 ? 12.456 3.188 -4.882 1.00 96.19 76 VAL A C 1
ATOM 521 O O . VAL A 1 76 ? 12.738 2.424 -3.966 1.00 96.19 76 VAL A O 1
ATOM 524 N N . TRP A 1 77 ? 11.196 3.466 -5.217 1.00 96.69 77 TRP A N 1
ATOM 525 C CA . TRP A 1 77 ? 10.043 2.906 -4.515 1.00 96.69 77 TRP A CA 1
ATOM 526 C C . TRP A 1 77 ? 9.954 1.380 -4.652 1.00 96.69 77 TRP A C 1
ATOM 528 O O . TRP A 1 77 ? 9.751 0.665 -3.670 1.00 96.69 77 TRP A O 1
ATOM 538 N N . LEU A 1 78 ? 10.136 0.857 -5.867 1.00 96.62 78 LEU A N 1
ATOM 539 C CA . LEU A 1 78 ? 10.013 -0.576 -6.135 1.00 96.62 78 LEU A CA 1
ATOM 540 C C . LEU A 1 78 ? 11.122 -1.417 -5.480 1.00 96.62 78 LEU A C 1
ATOM 542 O O . LEU A 1 78 ? 10.907 -2.612 -5.287 1.00 96.62 78 LEU A O 1
ATOM 546 N N . ARG A 1 79 ? 12.233 -0.815 -5.023 1.00 95.12 79 ARG A N 1
ATOM 547 C CA . ARG A 1 79 ? 13.246 -1.505 -4.194 1.00 95.12 79 ARG A CA 1
ATOM 548 C C . ARG A 1 79 ? 12.659 -2.142 -2.939 1.00 95.12 79 ARG A C 1
ATOM 550 O O . ARG A 1 79 ? 13.123 -3.189 -2.503 1.00 95.12 79 ARG A O 1
ATOM 557 N N . HIS A 1 80 ? 11.587 -1.578 -2.379 1.00 96.19 80 HIS A N 1
ATOM 558 C CA . HIS A 1 80 ? 10.909 -2.178 -1.226 1.00 96.19 80 HIS A CA 1
ATOM 559 C C . HIS A 1 80 ? 10.303 -3.561 -1.527 1.00 96.19 80 HIS A C 1
ATOM 561 O O . HIS A 1 80 ? 10.058 -4.334 -0.602 1.00 96.19 80 HIS A O 1
ATOM 567 N N . ALA A 1 81 ? 10.087 -3.898 -2.801 1.00 95.25 81 ALA A N 1
ATOM 568 C CA . ALA A 1 81 ? 9.584 -5.195 -3.240 1.00 95.25 81 ALA A CA 1
ATOM 569 C C . ALA A 1 81 ? 10.691 -6.197 -3.613 1.00 95.25 81 ALA A C 1
ATOM 571 O O . ALA A 1 81 ? 10.399 -7.389 -3.734 1.00 95.25 81 ALA A O 1
ATOM 572 N N . GLU A 1 82 ? 11.948 -5.758 -3.759 1.00 92.50 82 GLU A N 1
ATOM 573 C CA . GLU A 1 82 ? 13.076 -6.622 -4.139 1.00 92.50 82 GLU A CA 1
ATOM 574 C C . GLU A 1 82 ? 13.214 -7.852 -3.232 1.00 92.50 82 GLU A C 1
ATOM 576 O O . GLU A 1 82 ? 13.309 -8.955 -3.772 1.00 92.50 82 GLU A O 1
ATOM 581 N N . PRO A 1 83 ? 13.126 -7.755 -1.886 1.00 93.06 83 PRO A N 1
ATOM 582 C CA . PRO A 1 83 ? 13.209 -8.942 -1.035 1.00 93.06 83 PRO A CA 1
ATOM 583 C C . PRO A 1 83 ? 12.145 -9.997 -1.361 1.00 93.06 83 PRO A C 1
ATOM 585 O O . PRO A 1 83 ? 12.401 -11.194 -1.250 1.00 93.06 83 PRO A O 1
ATOM 588 N N . SER A 1 84 ? 10.949 -9.572 -1.776 1.00 91.88 84 SER A N 1
ATOM 589 C CA . SER A 1 84 ? 9.880 -10.484 -2.191 1.00 91.88 84 SER A CA 1
ATOM 590 C C . SER A 1 84 ? 10.147 -11.095 -3.568 1.00 91.88 84 SER A C 1
ATOM 592 O O . SER A 1 84 ? 9.909 -12.288 -3.743 1.00 91.88 84 SER A O 1
ATOM 594 N N . ALA A 1 85 ? 10.700 -10.327 -4.510 1.00 90.19 85 ALA A N 1
ATOM 595 C CA . ALA A 1 85 ? 11.121 -10.843 -5.814 1.00 90.19 85 ALA A CA 1
ATOM 596 C C . ALA A 1 85 ? 12.267 -11.866 -5.687 1.00 90.19 85 ALA A C 1
ATOM 598 O O . ALA A 1 85 ? 12.208 -12.936 -6.288 1.00 90.19 85 ALA A O 1
ATOM 599 N N . HIS A 1 86 ? 13.261 -11.593 -4.834 1.00 89.31 86 HIS A N 1
ATOM 600 C CA . HIS A 1 86 ? 14.361 -12.519 -4.552 1.00 89.31 86 HIS A CA 1
ATOM 601 C C . HIS A 1 86 ? 13.875 -13.845 -3.960 1.00 89.31 86 HIS A C 1
ATOM 603 O O . HIS A 1 86 ? 14.361 -14.903 -4.354 1.00 89.31 86 HIS A O 1
ATOM 609 N N . ARG A 1 87 ? 12.889 -13.814 -3.050 1.00 89.56 87 ARG A N 1
ATOM 610 C CA . ARG A 1 87 ? 12.287 -15.040 -2.499 1.00 89.56 87 ARG A CA 1
ATOM 611 C C . ARG A 1 87 ? 11.602 -15.890 -3.568 1.00 89.56 87 ARG A C 1
ATOM 613 O O . ARG A 1 87 ? 11.650 -17.109 -3.466 1.00 89.56 87 ARG A O 1
ATOM 620 N N . LEU A 1 88 ? 10.994 -15.267 -4.579 1.00 81.88 88 LEU A N 1
ATOM 621 C CA . LEU A 1 88 ? 10.378 -15.990 -5.691 1.00 81.88 88 LEU A CA 1
ATOM 622 C C . LEU A 1 88 ? 11.436 -16.682 -6.563 1.00 81.88 88 LEU A C 1
ATOM 624 O O . LEU A 1 88 ? 11.278 -17.852 -6.883 1.00 81.88 88 LEU A O 1
ATOM 628 N N . GLY A 1 89 ? 12.526 -15.981 -6.893 1.00 71.19 89 GLY A N 1
ATOM 629 C CA . GLY A 1 89 ? 13.616 -16.532 -7.708 1.00 71.19 89 GLY A CA 1
ATOM 630 C C . GLY A 1 89 ? 14.480 -17.585 -7.003 1.00 71.19 89 GLY A C 1
ATOM 631 O O . GLY A 1 89 ? 15.149 -18.359 -7.672 1.00 71.19 89 GLY A O 1
ATOM 632 N N . ALA A 1 90 ? 14.472 -17.635 -5.667 1.00 57.56 90 ALA A N 1
ATOM 633 C CA . ALA A 1 90 ? 15.137 -18.683 -4.884 1.00 57.56 90 ALA A CA 1
ATOM 634 C C . ALA A 1 90 ? 14.264 -19.937 -4.668 1.00 57.56 90 ALA A C 1
ATOM 636 O O . ALA A 1 90 ? 14.754 -20.942 -4.159 1.00 57.56 90 ALA A O 1
ATOM 637 N N . ALA A 1 91 ? 12.972 -19.865 -5.006 1.00 47.50 91 ALA A N 1
ATOM 638 C CA . ALA A 1 91 ? 12.007 -20.959 -4.877 1.00 47.50 91 ALA A CA 1
ATOM 639 C C . ALA A 1 91 ? 11.781 -21.731 -6.195 1.00 47.50 91 ALA A C 1
ATOM 641 O O . ALA A 1 91 ? 10.925 -22.616 -6.243 1.00 47.50 91 ALA A O 1
ATOM 642 N N . THR A 1 92 ? 12.537 -21.395 -7.244 1.00 43.00 92 THR A N 1
ATOM 643 C CA . THR A 1 92 ? 12.584 -22.055 -8.561 1.00 43.00 92 THR A CA 1
ATOM 644 C C . THR A 1 92 ? 13.963 -22.637 -8.804 1.00 43.00 92 THR A C 1
ATOM 646 O O . THR A 1 92 ? 14.037 -23.753 -9.357 1.00 43.00 92 THR A O 1
#